Protein AF-A0A518HWB5-F1 (afdb_monomer_lite)

Foldseek 3Di:
DDDPVLVVVLVVLCVVQLVVLLVVLVVLDVDPVLSVVLSVVLSVVCSVCSVVDDPVDRPNVVSNVSSVVSSVVVVVVVVVCVVPDDPVNVVVVVVVCVVVVVVLQVQLDVLQVVVVVVVVVVVVPPDDDDDDDDDDDDDDPDDDDDDDDDDPVVVVVVVVVVVVVSSVRRHDD

pLDDT: mean 72.61, std 22.99, range [29.25, 97.5]

Sequence (173 aa):
MLEEHQQIRFTQLWTDAQPTVSQYVASLIRDQWAVGDIMQSTSLALLQKFSEYNDSRPFLPWALGVAKFEILGHRRNAARNRMICDSEFIEMYTQAWAEIAPRMSDEAAALRHCVGELKAVEGTASAGTDFASATQFSRAFAKPKGTQSSNDALARFAITQLHYESKSNGIVS

Organism: NCBI:txid2527979

InterPro domains:
  IPR007627 RNA polymerase sigma-70 region 2 [PF04542] (15-80)
  IPR013325 RNA polymerase sigma factor, region 2 [SSF88946] (7-95)

Radius of gyration: 24.41 Å; chains: 1; bounding box: 66×38×53 Å

Secondary structure (DSSP, 8-state):
---HHHHHHHHHHHHHHHHHHHHHHHHH---HHHHHHHHHHHHHHHHHTGGG--TTS-HHHHHHHHHHHHHHHHHHHHHHHTT---HHHHHHHHHHHHHHHHHHHHHHHHHHHHHHHHHHHHTT---S--------SS------------SHHHHHHHHHHHHHHHHHTT---

Structure (mmCIF, N/CA/C/O backbone):
data_AF-A0A518HWB5-F1
#
_entry.id   AF-A0A518HWB5-F1
#
loop_
_atom_site.group_PDB
_atom_site.id
_atom_site.type_symbol
_atom_site.label_atom_id
_atom_site.label_alt_id
_atom_site.label_comp_id
_atom_site.label_asym_id
_atom_site.label_entity_id
_atom_site.label_seq_id
_atom_site.pdbx_PDB_ins_code
_atom_site.Cartn_x
_atom_site.Cartn_y
_atom_site.Cartn_z
_atom_site.occupancy
_atom_site.B_iso_or_equiv
_atom_site.auth_seq_id
_atom_site.auth_comp_id
_atom_site.auth_asym_id
_atom_site.auth_atom_id
_atom_site.pdbx_PDB_model_num
ATOM 1 N N . MET A 1 1 ? -14.837 14.555 11.945 1.00 65.62 1 MET A N 1
ATOM 2 C CA . MET A 1 1 ? -13.357 14.527 11.945 1.00 65.62 1 MET A CA 1
ATOM 3 C C . MET A 1 1 ? -12.958 13.559 13.050 1.00 65.62 1 MET A C 1
ATOM 5 O O . MET A 1 1 ? -13.648 13.572 14.059 1.00 65.62 1 MET A O 1
ATOM 9 N N . LEU A 1 2 ? -11.985 12.665 12.843 1.00 77.38 2 LEU A N 1
ATOM 10 C CA . LEU A 1 2 ? -11.600 11.698 13.884 1.00 77.38 2 LEU A CA 1
ATOM 11 C C . LEU A 1 2 ? -11.042 12.431 15.103 1.00 77.38 2 LEU A C 1
ATOM 13 O O . LEU A 1 2 ? -10.232 13.344 14.939 1.00 77.38 2 LEU A O 1
ATOM 17 N N . GLU A 1 3 ? -11.431 11.988 16.291 1.00 89.69 3 GLU A N 1
ATOM 18 C CA . GLU A 1 3 ? -10.865 12.474 1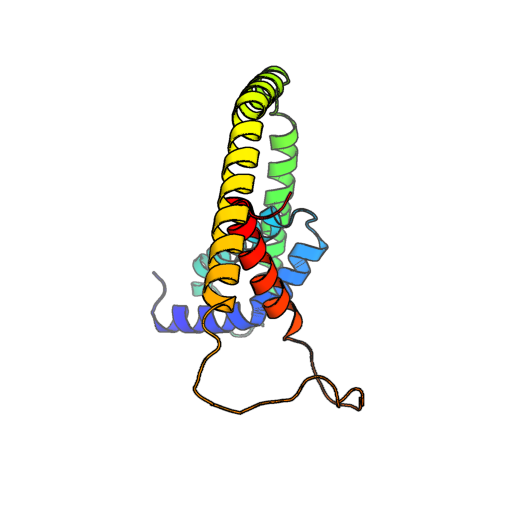7.547 1.00 89.69 3 GLU A CA 1
ATOM 19 C C . GLU A 1 3 ? -9.386 12.071 17.670 1.00 89.69 3 GLU A C 1
ATOM 21 O O . GLU A 1 3 ? -8.969 11.040 17.136 1.00 89.69 3 GLU A O 1
ATOM 26 N N . GLU A 1 4 ? -8.586 12.841 18.411 1.00 89.81 4 GLU A N 1
ATOM 27 C CA . GLU A 1 4 ? -7.134 12.617 18.554 1.00 89.81 4 GLU A CA 1
ATOM 28 C C . GLU A 1 4 ? -6.797 11.185 19.011 1.00 89.81 4 GLU A C 1
ATOM 30 O O . GLU A 1 4 ? -5.945 10.510 18.429 1.00 89.81 4 GLU A O 1
ATOM 35 N N . HIS A 1 5 ? -7.546 10.659 19.984 1.00 90.12 5 HIS A N 1
ATOM 36 C CA . HIS A 1 5 ? -7.370 9.290 20.473 1.00 90.12 5 HIS A CA 1
ATOM 37 C C . HIS A 1 5 ? -7.620 8.229 19.386 1.00 90.12 5 HIS A C 1
ATOM 39 O O . HIS A 1 5 ? -6.952 7.193 19.362 1.00 90.12 5 HIS A O 1
ATOM 45 N N . GLN A 1 6 ? -8.547 8.481 18.455 1.00 89.06 6 GLN A N 1
ATOM 46 C CA . GLN A 1 6 ? -8.812 7.579 17.334 1.00 89.06 6 GLN A CA 1
ATOM 47 C C . GLN A 1 6 ? -7.686 7.639 16.301 1.00 89.06 6 GLN A C 1
ATOM 49 O O . GLN A 1 6 ? -7.306 6.604 15.761 1.00 89.06 6 GLN A O 1
ATOM 54 N N . GLN A 1 7 ? -7.110 8.817 16.055 1.00 91.31 7 GLN A N 1
ATOM 55 C CA . GLN A 1 7 ? -5.992 8.984 15.121 1.00 91.31 7 GLN A CA 1
ATOM 56 C C . GLN A 1 7 ? -4.732 8.255 15.605 1.00 91.31 7 GLN A C 1
ATOM 58 O O . GLN A 1 7 ? -4.093 7.534 14.832 1.00 91.31 7 GLN A O 1
ATOM 63 N N . ILE A 1 8 ? -4.407 8.380 16.897 1.00 94.00 8 ILE A N 1
ATOM 64 C CA . ILE A 1 8 ? -3.282 7.665 17.519 1.00 94.00 8 ILE A CA 1
ATOM 65 C C . ILE A 1 8 ? -3.495 6.156 17.396 1.00 94.00 8 ILE A C 1
ATOM 67 O O . ILE A 1 8 ? -2.603 5.425 16.960 1.00 94.00 8 ILE A O 1
ATOM 71 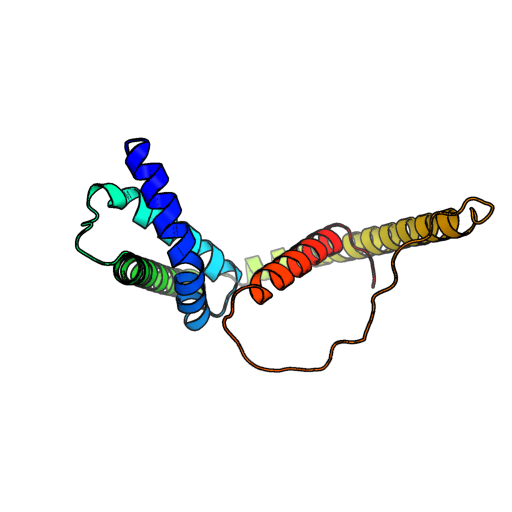N N . ARG A 1 9 ? -4.705 5.689 17.716 1.00 94.31 9 ARG A N 1
ATOM 72 C CA . ARG A 1 9 ? -5.039 4.267 17.661 1.00 94.31 9 ARG A CA 1
ATOM 73 C C . ARG A 1 9 ? -5.001 3.707 16.240 1.00 94.31 9 ARG A C 1
ATOM 75 O O . ARG A 1 9 ? -4.465 2.622 16.029 1.00 94.31 9 ARG A O 1
ATOM 82 N N . PHE A 1 10 ? -5.527 4.445 15.264 1.00 94.88 10 PHE A N 1
ATOM 83 C CA . PHE A 1 10 ? -5.399 4.090 13.853 1.00 94.88 10 PHE A CA 1
ATOM 84 C C . PHE A 1 10 ? -3.929 3.962 13.458 1.00 94.88 10 PHE A C 1
ATOM 86 O O . PHE A 1 10 ? -3.550 2.966 12.851 1.00 94.88 10 PHE A O 1
ATOM 93 N N . THR A 1 11 ? -3.102 4.939 13.833 1.00 95.25 11 THR A N 1
ATOM 94 C CA . THR A 1 11 ? -1.676 4.960 13.485 1.00 95.25 11 THR A CA 1
ATOM 95 C C . THR A 1 11 ? -0.957 3.723 14.015 1.00 95.25 11 THR A C 1
ATOM 97 O O . THR A 1 11 ? -0.200 3.103 13.271 1.00 95.25 11 THR A O 1
ATOM 100 N N . GLN A 1 12 ? -1.237 3.311 15.254 1.00 95.38 12 GLN A N 1
ATOM 101 C CA . GLN A 1 12 ? -0.676 2.087 15.840 1.00 95.38 12 GLN A CA 1
ATOM 102 C C . GLN A 1 12 ? -1.106 0.838 15.060 1.00 95.38 12 GLN A C 1
ATOM 104 O O . GLN A 1 12 ? -0.263 0.099 14.557 1.00 95.38 12 GLN A O 1
ATOM 109 N N . LEU A 1 13 ? -2.418 0.648 14.880 1.00 95.50 13 LEU A N 1
ATOM 110 C CA . LEU A 1 13 ? -2.969 -0.518 14.180 1.00 95.50 13 LEU A CA 1
ATOM 111 C C . LEU A 1 13 ? -2.501 -0.605 12.721 1.00 95.50 13 LEU A C 1
ATOM 113 O O . LEU A 1 13 ? -2.218 -1.693 12.215 1.00 95.50 13 LEU A O 1
ATOM 117 N N . TRP A 1 14 ? -2.424 0.537 12.039 1.00 95.88 14 TRP A N 1
ATOM 118 C CA . TRP A 1 14 ? -1.943 0.617 10.668 1.00 95.88 14 TRP A CA 1
ATOM 119 C C . TRP A 1 14 ? -0.454 0.300 10.576 1.00 95.88 14 TRP A C 1
ATOM 121 O O . TRP A 1 14 ? -0.085 -0.511 9.734 1.00 95.88 14 TRP A O 1
ATOM 131 N N . THR A 1 15 ? 0.382 0.872 11.446 1.00 94.75 15 THR A N 1
ATOM 132 C CA . THR A 1 15 ? 1.834 0.621 11.446 1.00 94.75 15 THR A CA 1
ATOM 133 C C . THR A 1 15 ? 2.140 -0.866 11.639 1.00 94.75 15 THR A C 1
ATOM 135 O O . THR A 1 15 ? 2.992 -1.410 10.938 1.00 94.75 15 THR A O 1
ATOM 138 N N . ASP A 1 16 ? 1.384 -1.551 12.501 1.00 94.19 16 ASP A N 1
ATOM 139 C CA . ASP A 1 16 ? 1.531 -2.994 12.719 1.00 94.19 16 ASP A CA 1
ATOM 140 C C . ASP A 1 16 ? 1.066 -3.827 11.510 1.00 94.19 16 ASP A C 1
ATOM 142 O O . ASP A 1 16 ? 1.687 -4.829 11.142 1.00 94.19 16 ASP A O 1
ATOM 146 N N . ALA A 1 17 ? -0.034 -3.433 10.860 1.00 93.81 17 ALA A N 1
ATOM 147 C CA . ALA A 1 17 ? -0.609 -4.180 9.740 1.00 93.81 17 ALA A CA 1
ATOM 148 C C . ALA A 1 17 ? 0.082 -3.903 8.392 1.00 93.81 17 ALA A C 1
ATOM 150 O O . ALA A 1 17 ? 0.097 -4.777 7.515 1.00 93.81 17 ALA A O 1
ATOM 151 N N . GLN A 1 18 ? 0.653 -2.710 8.213 1.00 95.25 18 GLN A N 1
ATOM 152 C CA . GLN A 1 18 ? 1.173 -2.202 6.943 1.00 95.25 18 GLN A CA 1
ATOM 153 C C . GLN A 1 18 ? 2.173 -3.154 6.263 1.00 95.25 18 GLN A C 1
ATOM 155 O O . GLN A 1 18 ? 2.014 -3.372 5.058 1.00 95.25 18 GLN A O 1
ATOM 160 N N . PRO A 1 19 ? 3.158 -3.774 6.951 1.00 95.44 19 PRO A N 1
ATOM 161 C CA . PRO A 1 19 ? 4.097 -4.687 6.296 1.00 95.44 19 PRO A CA 1
ATOM 162 C C . PRO A 1 19 ? 3.403 -5.904 5.676 1.00 95.44 19 PRO A C 1
ATOM 164 O O . PRO A 1 19 ? 3.723 -6.304 4.556 1.00 95.44 19 PRO A O 1
ATOM 167 N N . THR A 1 20 ? 2.407 -6.461 6.371 1.00 92.94 20 THR A N 1
ATOM 168 C CA . THR A 1 20 ? 1.651 -7.630 5.897 1.00 92.94 20 THR A CA 1
ATOM 169 C C . THR A 1 20 ? 0.743 -7.259 4.727 1.00 92.94 20 THR A C 1
ATOM 171 O O . THR A 1 20 ? 0.680 -7.981 3.732 1.00 92.94 20 THR A O 1
ATOM 174 N N . VAL A 1 21 ? 0.069 -6.107 4.808 1.00 92.50 21 VAL A N 1
ATOM 175 C CA . VAL A 1 21 ? -0.765 -5.597 3.709 1.00 92.50 21 VAL A CA 1
ATOM 176 C C . VAL A 1 21 ? 0.096 -5.296 2.478 1.00 92.50 21 VAL A C 1
ATOM 178 O O . VAL A 1 21 ? -0.282 -5.672 1.373 1.00 92.50 21 VAL A O 1
ATOM 181 N N . SER A 1 22 ? 1.286 -4.718 2.661 1.00 93.12 22 SER A N 1
ATOM 182 C CA . SER A 1 22 ? 2.240 -4.450 1.578 1.00 93.12 22 SER A CA 1
ATOM 183 C C . SER A 1 22 ? 2.682 -5.731 0.867 1.00 93.12 22 SER A C 1
ATOM 185 O O . SER A 1 22 ? 2.612 -5.808 -0.358 1.00 93.12 22 SER A O 1
ATOM 187 N N . GLN A 1 23 ? 3.043 -6.783 1.613 1.00 93.88 23 GLN A N 1
ATOM 188 C CA . GLN A 1 23 ? 3.388 -8.088 1.031 1.00 93.88 23 GLN A CA 1
ATOM 189 C C . GLN A 1 23 ? 2.219 -8.697 0.252 1.00 93.88 23 GLN A C 1
ATOM 191 O O . GLN A 1 23 ? 2.408 -9.223 -0.846 1.00 93.88 23 GLN A O 1
ATOM 196 N N . TYR A 1 24 ? 1.003 -8.592 0.791 1.00 93.00 24 TYR A N 1
ATOM 197 C CA . TYR A 1 24 ? -0.202 -9.040 0.101 1.00 93.00 24 TYR A CA 1
ATOM 198 C C . TYR A 1 24 ? -0.415 -8.285 -1.221 1.00 93.00 24 TYR A C 1
ATOM 200 O O . TYR A 1 24 ? -0.600 -8.921 -2.260 1.00 93.00 24 TYR A O 1
ATOM 208 N N . VAL A 1 25 ? -0.320 -6.952 -1.222 1.00 91.06 25 VAL A N 1
ATOM 209 C CA . VAL A 1 25 ? -0.464 -6.129 -2.436 1.00 91.06 25 VAL A CA 1
ATOM 210 C C . VAL A 1 25 ? 0.639 -6.450 -3.449 1.00 91.06 25 VAL A C 1
ATOM 212 O O . VAL A 1 25 ? 0.337 -6.721 -4.612 1.00 91.06 25 VAL A O 1
ATOM 215 N N . ALA A 1 26 ? 1.898 -6.508 -3.013 1.00 91.94 26 ALA A N 1
ATOM 216 C CA . ALA A 1 26 ? 3.047 -6.825 -3.862 1.00 91.94 26 ALA A CA 1
ATOM 217 C C . ALA A 1 26 ? 2.990 -8.246 -4.451 1.00 91.94 26 ALA A C 1
ATOM 219 O O . ALA A 1 26 ? 3.532 -8.492 -5.526 1.00 91.94 26 ALA A O 1
ATOM 220 N N . SER A 1 27 ? 2.300 -9.188 -3.796 1.00 92.00 27 SER A N 1
ATOM 221 C CA . SER A 1 27 ? 2.073 -10.529 -4.357 1.00 92.00 27 SER A CA 1
ATOM 222 C C . SER A 1 27 ? 1.089 -10.537 -5.538 1.00 92.00 27 SER A C 1
ATOM 224 O O . SER A 1 27 ? 1.111 -11.456 -6.357 1.00 92.00 27 SER A O 1
ATOM 226 N N . LEU A 1 28 ? 0.234 -9.513 -5.648 1.00 89.12 28 LEU A N 1
ATOM 227 C CA . LEU A 1 28 ? -0.831 -9.414 -6.653 1.00 89.12 28 LEU A CA 1
ATOM 228 C C . LEU A 1 28 ? -0.556 -8.361 -7.737 1.00 89.12 28 LEU A C 1
ATOM 230 O O . LEU A 1 28 ? -1.149 -8.427 -8.818 1.00 89.12 28 LEU A O 1
ATOM 234 N N . ILE A 1 29 ? 0.330 -7.404 -7.466 1.00 89.06 29 ILE A N 1
ATOM 235 C CA . ILE A 1 29 ? 0.672 -6.286 -8.346 1.00 89.06 29 ILE A CA 1
ATOM 236 C C . ILE A 1 29 ? 2.155 -6.369 -8.710 1.00 89.06 29 ILE A C 1
ATOM 238 O O . ILE A 1 29 ? 3.015 -6.408 -7.839 1.00 89.06 29 ILE A O 1
ATOM 242 N N . ARG A 1 30 ? 2.459 -6.394 -10.016 1.00 83.50 30 ARG A N 1
ATOM 243 C CA . ARG A 1 30 ? 3.847 -6.496 -10.508 1.00 83.50 30 ARG A CA 1
ATOM 244 C C . ARG A 1 30 ? 4.600 -5.166 -10.486 1.00 83.50 30 ARG A C 1
ATOM 246 O O . ARG A 1 30 ? 5.818 -5.170 -10.344 1.00 83.50 30 ARG A O 1
ATOM 253 N N . ASP A 1 31 ? 3.888 -4.060 -10.674 1.00 85.06 31 ASP A N 1
ATOM 254 C CA . ASP A 1 31 ? 4.470 -2.721 -10.732 1.00 85.06 31 ASP A CA 1
ATOM 255 C C . ASP A 1 31 ? 4.666 -2.150 -9.321 1.00 85.06 31 ASP A C 1
ATOM 257 O O . ASP A 1 31 ? 3.708 -2.003 -8.565 1.00 85.06 31 ASP A O 1
ATOM 261 N N . GLN A 1 32 ? 5.911 -1.827 -8.974 1.00 82.62 32 GLN A N 1
ATOM 262 C CA . GLN A 1 32 ? 6.271 -1.304 -7.655 1.00 82.62 32 GLN A CA 1
ATOM 263 C C . GLN A 1 32 ? 5.684 0.089 -7.395 1.00 82.62 32 GLN A C 1
ATOM 265 O O . GLN A 1 32 ? 5.347 0.393 -6.252 1.00 82.62 32 GLN A O 1
ATOM 270 N N . TRP A 1 33 ? 5.501 0.908 -8.434 1.00 88.75 33 TRP A N 1
ATOM 271 C CA . TRP A 1 33 ? 4.873 2.225 -8.297 1.00 88.75 33 TRP A CA 1
ATOM 272 C C . TRP A 1 33 ? 3.395 2.076 -7.935 1.00 88.75 33 TRP A C 1
ATOM 274 O O . TRP A 1 33 ? 2.934 2.626 -6.936 1.00 88.75 33 TRP A O 1
ATOM 284 N N . ALA A 1 34 ? 2.687 1.200 -8.654 1.00 90.00 34 ALA A N 1
ATOM 285 C CA . ALA A 1 34 ? 1.300 0.863 -8.354 1.00 90.00 34 ALA A CA 1
ATOM 286 C C . ALA A 1 34 ? 1.101 0.272 -6.945 1.00 90.00 34 ALA A C 1
ATOM 288 O O . ALA A 1 34 ? 0.061 0.506 -6.331 1.00 90.00 34 ALA A O 1
ATOM 289 N N . VAL A 1 35 ? 2.070 -0.484 -6.409 1.00 91.50 35 VAL A N 1
ATOM 290 C CA . VAL A 1 35 ? 2.012 -0.968 -5.016 1.00 91.50 35 VAL A CA 1
ATOM 291 C C . VAL A 1 35 ? 1.966 0.210 -4.040 1.00 91.50 35 VAL A C 1
ATOM 293 O O . VAL A 1 35 ? 1.130 0.206 -3.136 1.00 91.50 35 VAL A O 1
ATOM 296 N N . GLY A 1 36 ? 2.820 1.220 -4.232 1.00 92.31 36 GLY A N 1
ATOM 297 C CA . GLY A 1 36 ? 2.837 2.434 -3.412 1.00 92.31 36 GLY A CA 1
ATOM 298 C C . GLY A 1 36 ? 1.495 3.170 -3.433 1.00 92.31 36 GLY A C 1
ATOM 299 O O . GLY A 1 36 ? 0.924 3.439 -2.374 1.00 92.31 36 GLY A O 1
ATOM 300 N N . ASP A 1 37 ? 0.948 3.396 -4.627 1.00 94.62 37 ASP A N 1
ATOM 301 C CA . ASP A 1 37 ? -0.329 4.096 -4.819 1.00 94.62 37 ASP A CA 1
ATOM 302 C C . ASP A 1 37 ? -1.507 3.355 -4.171 1.00 94.62 37 ASP A C 1
ATOM 304 O O . ASP A 1 37 ? -2.371 3.955 -3.523 1.00 94.62 37 ASP A O 1
ATOM 308 N N . ILE A 1 38 ? -1.539 2.026 -4.309 1.00 95.00 38 ILE A N 1
ATOM 309 C CA . ILE A 1 38 ? -2.566 1.180 -3.692 1.00 95.00 38 ILE A CA 1
ATOM 310 C C . ILE A 1 38 ? -2.443 1.221 -2.169 1.00 95.00 38 ILE A C 1
ATOM 312 O O . ILE A 1 38 ? -3.459 1.315 -1.480 1.00 95.00 38 ILE A O 1
ATOM 316 N N . MET A 1 39 ? -1.225 1.169 -1.625 1.00 97.50 39 MET A N 1
ATOM 317 C CA . MET A 1 39 ? -0.995 1.248 -0.180 1.00 97.50 39 MET A CA 1
ATOM 318 C C . MET A 1 39 ? -1.429 2.599 0.393 1.00 97.50 39 MET A C 1
ATOM 320 O O . MET A 1 39 ? -2.058 2.634 1.452 1.00 97.50 39 MET A O 1
ATOM 324 N N . GLN A 1 40 ? -1.152 3.694 -0.316 1.00 95.12 40 GLN A N 1
ATOM 325 C CA . GLN A 1 40 ? -1.611 5.029 0.063 1.00 95.12 40 GLN A CA 1
ATOM 326 C C . GLN A 1 40 ? -3.140 5.132 0.013 1.00 95.12 40 GLN A C 1
ATOM 328 O O . GLN A 1 40 ? -3.768 5.569 0.975 1.00 95.12 40 GLN A O 1
ATOM 333 N N . SER A 1 41 ? -3.759 4.683 -1.079 1.00 96.50 41 SER A N 1
ATOM 334 C CA . SER A 1 41 ? -5.222 4.707 -1.225 1.00 96.50 41 SER A CA 1
ATOM 335 C C . SER A 1 41 ? -5.900 3.862 -0.144 1.00 96.50 41 SER A C 1
ATOM 337 O O . SER A 1 41 ? -6.880 4.285 0.467 1.00 96.50 41 SER A O 1
ATOM 339 N N . THR A 1 42 ? -5.314 2.704 0.174 1.00 96.62 42 THR A N 1
ATOM 340 C CA . THR A 1 42 ? -5.783 1.815 1.242 1.00 96.62 42 THR A CA 1
ATOM 341 C C . THR A 1 42 ? -5.727 2.502 2.605 1.00 96.62 42 THR A C 1
ATOM 343 O O . THR A 1 42 ? -6.711 2.454 3.341 1.00 96.62 42 THR A O 1
ATOM 346 N N . SER A 1 43 ? -4.611 3.154 2.957 1.00 96.81 43 SER A N 1
ATOM 347 C CA . SER A 1 43 ? -4.478 3.818 4.261 1.00 96.81 43 SER A CA 1
ATOM 348 C C . SER A 1 43 ? -5.468 4.976 4.414 1.00 96.81 43 SER A C 1
ATOM 350 O O . SER A 1 43 ? -6.108 5.092 5.458 1.00 96.81 43 SER A O 1
ATOM 352 N N . LEU A 1 44 ? -5.675 5.768 3.357 1.00 96.50 44 LEU A N 1
ATOM 353 C CA . LEU A 1 44 ? -6.663 6.848 3.332 1.00 96.50 44 LEU A CA 1
ATOM 354 C C . LEU A 1 44 ? -8.094 6.315 3.471 1.00 96.50 44 LEU A C 1
ATOM 356 O O . LEU A 1 44 ? -8.869 6.835 4.275 1.00 96.50 44 LEU A O 1
ATOM 360 N N . ALA A 1 45 ? -8.442 5.257 2.736 1.00 95.50 45 ALA A N 1
ATOM 361 C CA . ALA A 1 45 ? -9.762 4.637 2.807 1.00 95.50 45 ALA A CA 1
ATOM 362 C C . ALA A 1 45 ? -10.043 4.021 4.187 1.00 95.50 45 ALA A C 1
ATOM 364 O O . ALA A 1 45 ? -11.165 4.114 4.689 1.00 95.50 45 ALA A O 1
ATOM 365 N N . LEU A 1 46 ? -9.033 3.411 4.816 1.00 94.94 46 LEU A N 1
ATOM 366 C CA . LEU A 1 46 ? -9.138 2.893 6.179 1.00 94.94 46 LEU A CA 1
ATOM 367 C C . LEU A 1 46 ? -9.314 4.024 7.190 1.00 94.94 46 LEU A C 1
ATOM 369 O O . LEU A 1 46 ? -10.203 3.934 8.030 1.00 94.94 46 LEU A O 1
ATOM 373 N N . LEU A 1 47 ? -8.524 5.096 7.083 1.00 94.62 47 LEU A N 1
ATOM 374 C CA . LEU A 1 47 ? -8.617 6.253 7.973 1.00 94.62 47 LEU A CA 1
ATOM 375 C C . LEU A 1 47 ? -10.010 6.895 7.905 1.00 94.62 47 LEU A C 1
ATOM 377 O O . LEU A 1 47 ? -10.624 7.144 8.937 1.00 94.62 47 LEU A O 1
ATOM 381 N N . GLN A 1 48 ? -10.550 7.097 6.701 1.00 92.62 48 GLN A N 1
ATOM 382 C CA . GLN A 1 48 ? -11.894 7.659 6.510 1.00 92.62 48 GLN A CA 1
ATOM 383 C C . GLN A 1 48 ? -12.995 6.804 7.148 1.00 92.62 48 GLN A C 1
ATOM 385 O O . GLN A 1 48 ? -13.984 7.346 7.632 1.00 92.62 48 GLN A O 1
ATOM 390 N N . LYS A 1 49 ? -12.820 5.479 7.162 1.00 92.38 49 LYS A N 1
ATOM 391 C CA . LYS A 1 49 ? -13.790 4.518 7.709 1.00 92.38 49 LYS A CA 1
ATOM 392 C C . LYS A 1 49 ? -13.480 4.101 9.145 1.00 92.38 49 LYS A C 1
ATOM 394 O O . LYS A 1 49 ? -14.179 3.257 9.701 1.00 92.38 49 LYS A O 1
ATOM 399 N N . PHE A 1 50 ? -12.440 4.664 9.759 1.00 94.25 50 PHE A N 1
ATOM 400 C CA . PHE A 1 50 ? -11.968 4.213 11.064 1.00 94.25 50 PHE A CA 1
ATOM 401 C C . PHE A 1 50 ? -12.962 4.513 12.190 1.00 94.25 50 PHE A C 1
ATOM 403 O O . PHE A 1 50 ? -13.044 3.752 13.147 1.00 94.25 50 PHE A O 1
ATOM 410 N N . SER A 1 51 ? -13.783 5.559 12.058 1.00 90.50 51 SER A N 1
ATOM 411 C CA . SER A 1 51 ? -14.860 5.851 13.015 1.00 90.50 51 SER A CA 1
ATOM 412 C C . SER A 1 51 ? -15.924 4.751 13.087 1.00 90.50 51 SER A C 1
ATOM 414 O O . SER A 1 51 ? -16.615 4.640 14.092 1.00 90.50 51 SER A O 1
ATOM 416 N N . GLU A 1 52 ? -16.060 3.947 12.031 1.00 88.75 52 GLU A N 1
ATOM 417 C CA . GLU A 1 52 ? -17.009 2.829 11.938 1.00 88.75 52 GLU A CA 1
ATOM 418 C C . GLU A 1 52 ? -16.350 1.478 12.259 1.00 88.75 52 GLU A C 1
ATOM 420 O O . GLU A 1 52 ? -17.000 0.428 12.228 1.00 88.75 52 GLU A O 1
ATOM 425 N N . TYR A 1 53 ? -15.046 1.477 12.541 1.00 91.56 53 TYR A N 1
ATOM 426 C CA . TYR A 1 53 ? -14.301 0.262 12.810 1.00 91.56 53 TYR A CA 1
ATOM 427 C C . TYR A 1 53 ? -14.725 -0.362 14.145 1.00 91.56 53 TYR A C 1
ATOM 429 O O . TYR A 1 53 ? -14.805 0.300 15.177 1.00 91.56 53 TYR A O 1
ATOM 437 N N . ASN A 1 54 ? -14.990 -1.670 14.120 1.00 90.25 54 ASN A N 1
ATOM 438 C CA . ASN A 1 54 ? -15.403 -2.421 15.297 1.00 90.25 54 ASN A CA 1
ATOM 439 C C . ASN A 1 54 ? -14.201 -3.098 15.968 1.00 90.25 54 ASN A C 1
ATOM 441 O O . ASN A 1 54 ? -13.647 -4.067 15.445 1.00 90.25 54 ASN A O 1
ATOM 445 N N . ASP A 1 55 ? -13.898 -2.654 17.183 1.00 87.56 55 ASP A N 1
ATOM 446 C CA . ASP A 1 55 ? -12.763 -3.103 17.993 1.00 87.56 55 ASP A CA 1
ATOM 447 C C . ASP A 1 55 ? -12.823 -4.562 18.446 1.00 87.56 55 ASP A C 1
ATOM 449 O O . ASP A 1 55 ? -11.799 -5.135 18.808 1.00 87.56 55 ASP A O 1
ATOM 453 N N . SER A 1 56 ? -13.996 -5.193 18.386 1.00 90.19 56 SER A N 1
ATOM 454 C CA . SER A 1 56 ? -14.125 -6.633 18.643 1.00 90.19 56 SER A CA 1
ATOM 455 C C . SER A 1 56 ? -13.536 -7.503 17.526 1.00 90.19 56 SER A C 1
ATOM 457 O O . SER A 1 56 ? -13.389 -8.713 17.702 1.00 90.19 56 SER A O 1
ATOM 459 N N . ARG A 1 57 ? -13.213 -6.919 16.364 1.00 88.12 57 ARG A N 1
ATOM 460 C CA . ARG A 1 57 ? -12.628 -7.631 15.223 1.00 88.12 57 ARG A CA 1
ATOM 461 C C . ARG A 1 57 ? -11.139 -7.296 15.088 1.00 88.12 57 ARG A C 1
ATOM 463 O O . ARG A 1 57 ? -10.734 -6.197 15.451 1.00 88.12 57 ARG A O 1
ATOM 470 N N . PRO A 1 58 ? -10.306 -8.211 14.557 1.00 91.75 58 PRO A N 1
ATOM 471 C CA . PRO A 1 58 ? -8.917 -7.896 14.237 1.00 91.75 58 PRO A CA 1
ATOM 472 C C . PRO A 1 58 ? -8.811 -6.909 13.063 1.00 91.75 58 PRO A C 1
ATOM 474 O O . PRO A 1 58 ? -9.544 -7.026 12.078 1.00 91.75 58 PRO A O 1
ATOM 477 N N . PHE A 1 59 ? -7.847 -5.989 13.136 1.00 93.19 59 PHE A N 1
ATOM 478 C CA . PHE A 1 59 ? -7.686 -4.909 12.152 1.00 93.19 59 PHE A CA 1
ATOM 479 C C . PHE A 1 59 ? -7.151 -5.409 10.809 1.00 93.19 59 PHE A C 1
ATOM 481 O O . PHE A 1 59 ? -7.610 -4.988 9.750 1.00 93.19 59 PHE A O 1
ATOM 488 N N . LEU A 1 60 ? -6.216 -6.362 10.836 1.00 92.94 60 LEU A N 1
ATOM 489 C CA . LEU A 1 60 ? -5.544 -6.857 9.635 1.00 92.94 60 LEU A CA 1
ATOM 490 C C . LEU A 1 60 ? -6.511 -7.454 8.584 1.00 92.94 60 LE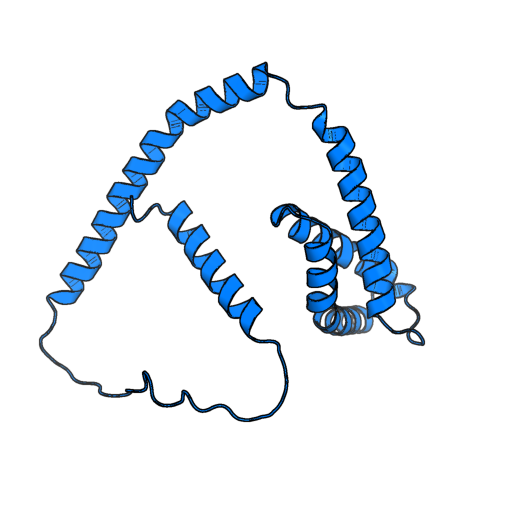U A C 1
ATOM 492 O O . LEU A 1 60 ? -6.434 -7.037 7.430 1.00 92.94 60 LEU A O 1
ATOM 496 N N . PRO A 1 61 ? -7.452 -8.366 8.914 1.00 93.75 61 PRO A N 1
ATOM 497 C CA . PRO A 1 61 ? -8.446 -8.850 7.951 1.00 93.75 61 PRO A CA 1
ATOM 498 C C . PRO A 1 61 ? -9.300 -7.740 7.329 1.00 93.75 61 PRO A C 1
ATOM 500 O O . PRO A 1 61 ? -9.644 -7.816 6.149 1.00 93.75 61 PRO A O 1
ATOM 503 N N . TRP A 1 62 ? -9.626 -6.700 8.101 1.00 94.94 62 TRP A N 1
ATOM 504 C CA . TRP A 1 62 ? -10.355 -5.541 7.593 1.00 94.94 62 TRP A CA 1
ATOM 505 C C . TRP A 1 62 ? -9.497 -4.730 6.612 1.00 94.94 62 TRP A C 1
ATOM 507 O O . TRP A 1 62 ? -9.944 -4.451 5.498 1.00 94.94 62 TRP A O 1
ATOM 517 N N . ALA A 1 63 ? -8.236 -4.465 6.966 1.00 93.75 63 ALA A N 1
ATOM 518 C CA . ALA A 1 63 ? -7.263 -3.792 6.107 1.00 93.75 63 ALA A CA 1
ATOM 519 C C . ALA A 1 63 ? -7.009 -4.543 4.788 1.00 93.75 63 ALA A C 1
ATOM 521 O O . ALA A 1 63 ? -7.032 -3.935 3.718 1.00 93.75 63 ALA A O 1
ATOM 522 N N . LEU A 1 64 ? -6.856 -5.871 4.834 1.00 92.69 64 LEU A N 1
ATOM 523 C CA . LEU A 1 64 ? -6.728 -6.715 3.639 1.00 92.69 64 LEU A CA 1
ATOM 524 C C . LEU A 1 64 ? -7.986 -6.668 2.759 1.00 92.69 64 LEU A C 1
ATOM 526 O O . LEU A 1 64 ? -7.889 -6.685 1.530 1.00 92.69 64 LEU A O 1
ATOM 530 N N . GLY A 1 65 ? -9.168 -6.579 3.378 1.00 93.56 65 GLY A N 1
ATOM 531 C CA . GLY A 1 65 ? -10.436 -6.389 2.679 1.00 93.56 65 GLY A CA 1
ATOM 532 C C . GLY A 1 65 ? -10.481 -5.075 1.900 1.00 93.56 65 GLY A C 1
ATOM 533 O O . GLY A 1 65 ? -10.846 -5.082 0.725 1.00 93.56 65 GLY A O 1
ATOM 534 N N . VAL A 1 66 ? -10.059 -3.966 2.513 1.00 95.00 66 VAL A N 1
ATOM 535 C CA . VAL A 1 66 ? -9.963 -2.664 1.832 1.00 95.00 66 VAL A CA 1
ATOM 536 C C . VAL A 1 66 ? -8.914 -2.706 0.719 1.00 95.00 66 VAL A C 1
ATOM 538 O O . VAL A 1 66 ? -9.237 -2.379 -0.422 1.00 95.00 66 VAL A O 1
ATOM 541 N N . ALA A 1 67 ? -7.714 -3.227 0.996 1.00 93.94 67 ALA A N 1
ATOM 542 C CA . ALA A 1 67 ? -6.648 -3.368 0.002 1.00 93.94 67 ALA A CA 1
ATOM 543 C C . ALA A 1 67 ? -7.091 -4.182 -1.225 1.00 93.94 67 ALA A C 1
ATOM 545 O O . ALA A 1 67 ? -6.764 -3.844 -2.361 1.00 93.94 67 ALA A O 1
ATOM 546 N N . LYS A 1 68 ? -7.891 -5.240 -1.029 1.00 95.75 68 LYS A N 1
ATOM 547 C CA . LYS A 1 68 ? -8.476 -6.019 -2.129 1.00 95.75 68 LYS A CA 1
ATOM 548 C C . LYS A 1 68 ? -9.325 -5.147 -3.060 1.00 95.75 68 LYS A C 1
ATOM 550 O O . LYS A 1 68 ? -9.247 -5.325 -4.276 1.00 95.75 68 LYS A O 1
ATOM 555 N N . PHE A 1 69 ? -10.144 -4.241 -2.527 1.00 96.06 69 PHE A N 1
ATOM 556 C CA . PHE A 1 69 ? -10.965 -3.356 -3.355 1.00 96.06 69 PHE A CA 1
ATOM 557 C C . PHE A 1 69 ? -10.118 -2.328 -4.109 1.00 96.06 69 PHE A C 1
ATOM 559 O O . PHE A 1 69 ? -10.363 -2.134 -5.300 1.00 96.06 69 PHE A O 1
ATOM 566 N N . GLU A 1 70 ? -9.083 -1.772 -3.476 1.00 96.81 70 GLU A N 1
ATOM 567 C CA . GLU A 1 70 ? -8.130 -0.871 -4.139 1.00 96.81 70 GLU A CA 1
ATOM 568 C C . GLU A 1 70 ? -7.387 -1.572 -5.287 1.00 96.81 70 GLU A C 1
ATOM 570 O O . GLU A 1 70 ? -7.321 -1.054 -6.401 1.00 96.81 70 GLU A O 1
ATOM 575 N N . ILE A 1 71 ? -6.937 -2.815 -5.081 1.00 94.38 71 ILE A N 1
ATOM 576 C CA . ILE A 1 71 ? -6.335 -3.650 -6.135 1.00 94.38 71 ILE A CA 1
ATOM 577 C C . ILE A 1 71 ? -7.306 -3.852 -7.307 1.00 94.38 71 ILE A C 1
ATOM 579 O O . ILE A 1 71 ? -6.922 -3.730 -8.472 1.00 94.38 71 ILE A O 1
ATOM 583 N N . LEU A 1 72 ? -8.571 -4.182 -7.030 1.00 92.88 72 LEU A N 1
ATOM 584 C CA . LEU A 1 72 ? -9.577 -4.380 -8.079 1.00 92.88 72 LEU A CA 1
ATOM 585 C C . LEU A 1 72 ? -9.875 -3.078 -8.837 1.00 92.88 72 LEU A C 1
ATOM 587 O O . LEU A 1 72 ? -10.027 -3.110 -10.061 1.00 92.88 72 LEU A O 1
ATOM 591 N N . GLY A 1 73 ? -9.927 -1.947 -8.130 1.00 92.88 73 GLY A N 1
ATOM 592 C CA . GLY A 1 73 ? -10.060 -0.613 -8.713 1.00 92.88 73 GLY A CA 1
ATOM 593 C C . GLY A 1 73 ? -8.888 -0.278 -9.633 1.00 92.88 73 GLY A C 1
ATOM 594 O O . GLY A 1 73 ? -9.101 0.060 -10.799 1.00 92.88 73 GLY A O 1
ATOM 595 N N . HIS A 1 74 ? -7.660 -0.488 -9.157 1.00 92.19 74 HIS A N 1
ATOM 596 C CA . HIS A 1 74 ? -6.444 -0.309 -9.944 1.00 92.19 74 HIS A CA 1
ATOM 597 C C . HIS A 1 74 ? -6.462 -1.165 -11.217 1.00 92.19 74 HIS A C 1
ATOM 599 O O . HIS A 1 74 ? -6.263 -0.643 -12.312 1.00 92.19 74 HIS A O 1
ATOM 605 N N . ARG A 1 75 ? -6.795 -2.462 -11.123 1.00 89.31 75 ARG A N 1
ATOM 606 C CA . ARG A 1 75 ? -6.876 -3.347 -12.302 1.00 89.31 75 ARG A CA 1
ATOM 607 C C . ARG A 1 75 ? -7.925 -2.877 -13.313 1.00 89.31 75 ARG A C 1
ATOM 609 O O . ARG A 1 75 ? -7.682 -2.961 -14.515 1.00 89.31 75 ARG A O 1
ATOM 616 N N . ARG A 1 76 ? -9.067 -2.357 -12.848 1.00 88.25 76 ARG A N 1
ATOM 617 C CA . ARG A 1 76 ? -10.108 -1.786 -13.718 1.00 88.25 76 ARG A CA 1
ATOM 618 C C . ARG A 1 76 ? -9.634 -0.500 -14.399 1.00 88.25 76 ARG A C 1
ATOM 620 O O . ARG A 1 76 ? -9.911 -0.304 -15.578 1.00 88.25 76 ARG A O 1
ATOM 627 N N . ASN A 1 77 ? -8.914 0.361 -13.685 1.00 85.94 77 ASN A N 1
ATOM 628 C CA . ASN A 1 77 ? -8.356 1.597 -14.236 1.00 85.94 77 ASN A CA 1
ATOM 629 C C . ASN A 1 77 ? -7.250 1.308 -15.251 1.00 85.94 77 ASN A C 1
ATOM 631 O O . ASN A 1 77 ? -7.298 1.831 -16.358 1.00 85.94 77 ASN A O 1
ATOM 635 N N . ALA A 1 78 ? -6.327 0.401 -14.931 1.00 83.12 78 ALA A N 1
ATOM 636 C CA . ALA A 1 78 ? -5.273 -0.032 -15.841 1.00 83.12 78 ALA A CA 1
ATOM 637 C C . ALA A 1 78 ? -5.836 -0.674 -17.121 1.00 83.12 78 ALA A C 1
ATOM 639 O O . ALA A 1 78 ? -5.331 -0.424 -18.213 1.00 83.12 78 ALA A O 1
ATOM 640 N N . ALA A 1 79 ? -6.914 -1.462 -17.014 1.00 76.62 79 ALA A N 1
ATOM 641 C CA . ALA A 1 79 ? -7.590 -2.029 -18.180 1.00 76.62 79 ALA A CA 1
ATOM 642 C C . ALA A 1 79 ? -8.201 -0.952 -19.096 1.00 76.62 79 ALA A C 1
ATOM 644 O O . ALA A 1 79 ? -8.153 -1.107 -20.312 1.00 76.62 79 ALA A O 1
ATOM 645 N N . ARG A 1 80 ? -8.732 0.142 -18.530 1.00 72.00 80 ARG A N 1
ATOM 646 C CA . ARG A 1 80 ? -9.264 1.282 -19.300 1.00 72.00 80 ARG A CA 1
ATOM 647 C C . ARG A 1 80 ? -8.156 2.161 -19.892 1.00 72.00 80 ARG A C 1
ATOM 649 O O . ARG A 1 80 ? -8.251 2.547 -21.049 1.00 72.00 80 ARG A O 1
ATOM 656 N N . ASN A 1 81 ? -7.089 2.429 -19.137 1.00 65.38 81 ASN A N 1
ATOM 657 C CA . ASN A 1 81 ? -5.983 3.287 -19.580 1.00 65.38 81 ASN A CA 1
ATOM 658 C C . ASN A 1 81 ? -5.058 2.625 -20.609 1.00 65.38 81 ASN A C 1
ATOM 660 O O . ASN A 1 81 ? -4.401 3.335 -21.362 1.00 65.38 81 ASN A O 1
ATOM 664 N N . ARG A 1 82 ? -5.034 1.288 -20.713 1.00 58.72 82 ARG A N 1
ATOM 665 C CA . ARG A 1 82 ? -4.320 0.584 -21.797 1.00 58.72 82 ARG A CA 1
ATOM 666 C C . ARG A 1 82 ? -4.792 0.966 -23.206 1.00 58.72 82 ARG A C 1
ATOM 668 O O . ARG A 1 82 ? -4.088 0.659 -24.158 1.00 58.72 82 ARG A O 1
ATOM 675 N N . MET A 1 83 ? -5.951 1.608 -23.344 1.00 55.94 83 MET A N 1
ATOM 676 C CA . MET A 1 83 ? -6.471 2.081 -24.631 1.00 55.94 83 MET A CA 1
ATOM 677 C C . MET A 1 83 ? -6.015 3.499 -25.008 1.00 55.94 83 MET A C 1
ATOM 679 O O . MET A 1 83 ? -6.370 3.959 -26.086 1.00 55.94 83 MET A O 1
ATOM 683 N N . ILE A 1 84 ? -5.256 4.204 -24.160 1.00 58.16 84 ILE A N 1
ATOM 684 C CA . ILE A 1 84 ? -4.917 5.619 -24.378 1.00 58.16 84 ILE A CA 1
ATOM 685 C C . ILE A 1 84 ? -3.398 5.803 -24.322 1.00 58.16 8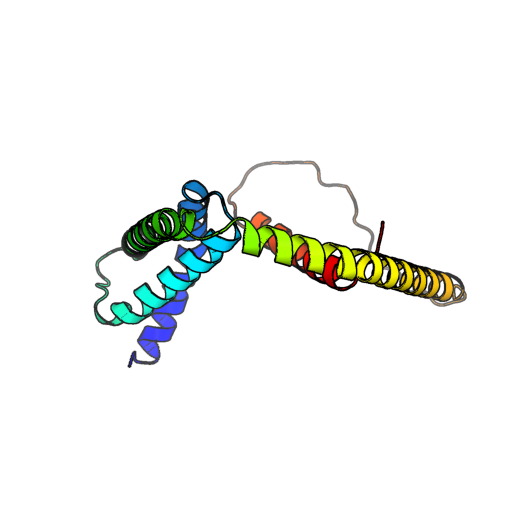4 ILE A C 1
ATOM 687 O O . ILE A 1 84 ? -2.839 6.341 -23.371 1.00 58.16 84 ILE A O 1
ATOM 691 N N . CYS A 1 85 ? -2.715 5.319 -25.352 1.00 55.94 85 CYS A N 1
ATOM 692 C CA . CYS A 1 85 ? -1.408 5.837 -25.732 1.00 55.94 85 CYS A CA 1
ATOM 693 C C . CYS A 1 85 ? -1.348 5.775 -27.251 1.00 55.94 85 CYS A C 1
ATOM 695 O O . CYS A 1 85 ? -1.027 4.736 -27.826 1.00 55.94 85 CYS A O 1
ATOM 697 N N . ASP A 1 86 ? -1.805 6.853 -27.881 1.00 64.44 86 ASP A N 1
ATOM 698 C CA . ASP A 1 86 ? -1.788 6.945 -29.332 1.00 64.44 86 ASP A CA 1
ATOM 699 C C . ASP A 1 86 ? -0.339 7.051 -29.825 1.00 64.44 86 ASP A C 1
ATOM 701 O O . ASP A 1 86 ? 0.528 7.613 -29.145 1.00 64.44 86 ASP A O 1
ATOM 705 N N . SER A 1 87 ? -0.070 6.479 -30.994 1.00 65.25 87 SER A N 1
ATOM 706 C CA . SER A 1 87 ? 1.271 6.381 -31.568 1.00 65.25 87 SER A CA 1
ATOM 707 C C . SER A 1 87 ? 1.913 7.752 -31.772 1.00 65.25 87 SER A C 1
ATOM 709 O O . SER A 1 87 ? 3.108 7.898 -31.528 1.00 65.25 87 SER A O 1
ATOM 711 N N . GLU A 1 88 ? 1.116 8.769 -32.103 1.00 73.00 88 GLU A N 1
ATOM 712 C CA . GLU A 1 88 ? 1.580 10.150 -32.272 1.00 73.00 88 GLU A CA 1
ATOM 713 C C . GLU A 1 88 ? 2.188 10.726 -30.980 1.00 73.00 88 GLU A C 1
ATOM 715 O O . GLU A 1 88 ? 3.241 11.365 -30.997 1.00 73.00 88 GLU A O 1
ATOM 720 N N . PHE A 1 89 ? 1.580 10.440 -29.825 1.00 73.50 89 PHE A N 1
ATOM 721 C CA . PHE A 1 89 ? 2.091 10.903 -28.535 1.00 73.50 89 PHE A CA 1
ATOM 722 C C . PHE A 1 89 ? 3.405 10.211 -28.160 1.00 73.50 89 PHE A C 1
ATOM 724 O O . PHE A 1 89 ? 4.328 10.858 -27.662 1.00 73.50 89 PHE A O 1
ATOM 731 N N . ILE A 1 90 ? 3.507 8.904 -28.416 1.00 78.44 90 ILE A N 1
ATOM 732 C CA . ILE A 1 90 ? 4.734 8.145 -28.159 1.00 78.44 90 ILE A CA 1
ATOM 733 C C . ILE A 1 90 ? 5.872 8.628 -29.060 1.00 78.44 90 ILE A C 1
ATOM 735 O O . ILE A 1 90 ? 6.997 8.767 -28.578 1.00 78.44 90 ILE A O 1
ATOM 739 N N . GLU A 1 91 ? 5.605 8.939 -30.328 1.00 77.81 91 GLU A N 1
ATOM 740 C CA . GLU A 1 91 ? 6.612 9.498 -31.233 1.00 77.81 91 GLU A CA 1
ATOM 741 C C . GLU A 1 91 ? 7.084 10.876 -30.776 1.00 77.81 91 GLU A C 1
ATOM 743 O O . GLU A 1 91 ? 8.289 11.089 -30.634 1.00 77.81 91 GLU A O 1
ATOM 748 N N . MET A 1 92 ? 6.161 11.781 -30.448 1.00 80.00 92 MET A N 1
ATOM 749 C CA . MET A 1 92 ? 6.512 13.105 -29.932 1.00 80.00 92 MET A CA 1
ATOM 750 C C . MET A 1 92 ? 7.335 13.013 -28.636 1.00 80.00 92 MET A C 1
ATOM 752 O O . MET A 1 92 ? 8.357 13.686 -28.494 1.00 80.00 92 MET A O 1
ATOM 756 N N . TYR A 1 93 ? 6.932 12.144 -27.705 1.00 83.06 93 TYR A N 1
ATOM 757 C CA . TYR A 1 93 ? 7.660 11.904 -26.458 1.00 83.06 93 TYR A CA 1
ATOM 758 C C . TYR A 1 93 ? 9.061 11.336 -26.711 1.00 83.06 93 TYR A C 1
ATOM 760 O O . TYR A 1 93 ? 10.030 11.771 -26.093 1.00 83.06 93 TYR A O 1
ATOM 768 N N . THR A 1 94 ? 9.184 10.394 -27.646 1.00 83.31 94 THR A N 1
ATOM 769 C CA . THR A 1 94 ? 10.465 9.775 -28.009 1.00 83.31 94 THR A CA 1
ATOM 770 C C . THR A 1 94 ? 11.428 10.798 -28.610 1.00 83.31 94 THR A C 1
ATOM 772 O O . THR A 1 94 ? 12.602 10.803 -28.245 1.00 83.31 94 THR A O 1
ATOM 775 N N . GLN A 1 95 ? 10.941 11.694 -29.476 1.00 86.25 95 GLN A N 1
ATOM 776 C CA . GLN A 1 95 ? 11.769 12.754 -30.060 1.00 86.25 95 GLN A CA 1
ATOM 777 C C . GLN A 1 95 ? 12.248 13.746 -28.999 1.00 86.25 95 GLN A C 1
ATOM 779 O O . GLN A 1 95 ? 13.441 14.027 -28.913 1.00 86.25 95 GLN A O 1
ATOM 784 N N . ALA A 1 96 ? 11.352 14.187 -28.115 1.00 82.38 96 ALA A N 1
ATOM 785 C CA . ALA A 1 96 ? 11.725 15.071 -27.014 1.00 82.38 96 ALA A CA 1
ATOM 786 C C . ALA A 1 96 ? 12.781 14.434 -26.087 1.00 82.38 96 ALA A C 1
ATOM 788 O O . ALA A 1 96 ? 13.721 15.097 -25.653 1.00 82.38 96 ALA A O 1
ATOM 789 N N . TRP A 1 97 ? 12.679 13.130 -25.809 1.00 87.19 97 TRP A N 1
ATOM 790 C CA . TRP A 1 97 ? 13.681 12.427 -25.003 1.00 87.19 97 TRP A CA 1
ATOM 791 C C . TRP A 1 97 ? 15.031 12.259 -25.696 1.00 87.19 97 TRP A C 1
ATOM 793 O O . TRP A 1 97 ? 16.056 12.324 -25.017 1.00 87.19 97 TRP A O 1
ATOM 803 N N . ALA A 1 98 ? 15.055 12.071 -27.017 1.00 83.19 98 ALA A N 1
ATOM 804 C CA . ALA A 1 98 ? 16.297 11.980 -27.783 1.00 83.19 98 ALA A CA 1
ATOM 805 C C . ALA A 1 98 ? 17.127 13.274 -27.699 1.00 83.19 98 ALA A C 1
ATOM 807 O O . ALA A 1 98 ? 18.355 13.217 -27.703 1.00 83.19 98 ALA A O 1
ATOM 808 N N . GLU A 1 99 ? 16.468 14.425 -27.552 1.00 85.31 99 GLU A N 1
ATOM 809 C CA . GLU A 1 99 ? 17.131 15.720 -27.370 1.00 85.31 99 GLU A CA 1
ATOM 810 C C . GLU A 1 99 ? 17.661 15.924 -25.938 1.00 85.31 99 GLU A C 1
ATOM 812 O O . GLU A 1 99 ? 18.709 16.540 -25.736 1.00 85.31 99 GLU A O 1
ATOM 817 N N . ILE A 1 100 ? 16.961 15.395 -24.928 1.00 83.50 100 ILE A N 1
ATOM 818 C CA . ILE A 1 100 ? 17.263 15.632 -23.505 1.00 83.50 100 ILE A CA 1
ATOM 819 C C . ILE A 1 100 ? 18.295 14.634 -22.952 1.00 83.50 100 ILE A C 1
ATOM 821 O O . ILE A 1 100 ? 19.157 15.008 -22.151 1.00 83.50 100 ILE A O 1
ATOM 825 N N . ALA A 1 101 ? 18.243 13.367 -23.374 1.00 84.00 101 ALA A N 1
ATOM 826 C CA . ALA A 1 101 ? 19.061 12.292 -22.806 1.00 84.00 101 ALA A CA 1
ATOM 827 C C . ALA A 1 101 ? 20.591 12.509 -22.901 1.00 84.00 101 ALA A C 1
ATOM 829 O O . ALA A 1 101 ? 21.275 12.211 -21.916 1.00 84.00 101 ALA A O 1
ATOM 830 N N . PRO A 1 102 ? 21.158 13.051 -24.002 1.00 84.06 102 PRO A N 1
ATOM 831 C CA . PRO A 1 102 ? 22.597 13.310 -24.090 1.00 84.06 102 PRO A CA 1
ATOM 832 C C . PRO A 1 102 ? 23.075 14.314 -23.037 1.00 84.06 102 PRO A C 1
ATOM 834 O O . PRO A 1 102 ? 24.042 14.051 -22.328 1.00 84.06 102 PRO A O 1
ATOM 837 N N . ARG A 1 103 ? 22.327 15.410 -22.845 1.00 80.00 103 ARG A N 1
ATOM 838 C CA . ARG A 1 103 ? 22.650 16.431 -21.837 1.00 80.00 103 ARG A CA 1
ATOM 839 C C . ARG A 1 103 ? 22.649 15.861 -20.426 1.00 80.00 103 ARG A C 1
ATOM 841 O O . ARG A 1 103 ? 23.568 16.133 -19.664 1.00 80.00 103 ARG A O 1
ATOM 848 N N . MET A 1 104 ? 21.664 15.024 -20.100 1.00 73.38 104 MET A N 1
ATOM 849 C CA . MET A 1 104 ? 21.615 14.356 -18.797 1.00 73.38 104 MET A CA 1
ATOM 850 C C . MET A 1 104 ? 22.813 13.427 -18.585 1.00 73.38 104 MET A C 1
ATOM 852 O O . MET A 1 104 ? 23.335 13.356 -17.479 1.00 73.38 104 MET A O 1
ATOM 856 N N . SER A 1 105 ? 23.267 12.719 -19.625 1.00 77.81 105 SER A N 1
ATOM 857 C CA . SER A 1 105 ? 24.449 11.854 -19.541 1.00 77.81 105 SER A CA 1
ATOM 858 C C . SER A 1 105 ? 25.746 12.650 -19.365 1.00 77.81 105 SER A C 1
ATOM 860 O O . SER A 1 105 ? 26.632 12.209 -18.633 1.00 77.81 105 SER A O 1
ATOM 862 N N . ASP A 1 106 ? 25.857 13.816 -19.999 1.00 82.38 106 ASP A N 1
ATOM 863 C CA . ASP A 1 106 ? 27.036 14.682 -19.910 1.00 82.38 106 ASP A CA 1
ATOM 864 C C . ASP A 1 106 ? 27.118 15.400 -18.559 1.00 82.38 106 ASP A C 1
ATOM 866 O O . ASP A 1 106 ? 28.166 15.393 -17.912 1.00 82.38 106 ASP A O 1
ATOM 870 N N . GLU A 1 107 ? 25.999 15.956 -18.086 1.00 84.19 107 GLU A N 1
ATOM 871 C CA . GLU A 1 107 ? 25.874 16.542 -16.743 1.00 84.19 107 GLU A CA 1
ATOM 872 C C . GLU A 1 107 ? 26.201 15.500 -15.674 1.00 84.19 107 GLU A C 1
ATOM 874 O O . GLU A 1 107 ? 26.945 15.761 -14.725 1.00 84.19 107 GLU A O 1
ATOM 879 N N . ALA A 1 108 ? 25.723 14.277 -15.895 1.00 82.06 108 ALA A N 1
ATOM 880 C CA . ALA A 1 108 ? 26.072 13.149 -15.076 1.00 82.06 108 ALA A CA 1
ATOM 881 C C . ALA A 1 108 ? 27.593 12.882 -15.130 1.00 82.06 108 ALA A C 1
ATOM 883 O O . ALA A 1 108 ? 28.286 12.821 -14.116 1.00 82.06 108 ALA A O 1
ATOM 884 N N . ALA A 1 109 ? 28.174 12.725 -16.316 1.00 82.38 109 ALA A N 1
ATOM 885 C CA . ALA A 1 109 ? 29.604 12.461 -16.446 1.00 82.38 109 ALA A CA 1
ATOM 886 C C . ALA A 1 109 ? 30.479 13.520 -15.748 1.00 82.38 109 ALA A C 1
ATOM 888 O O . ALA A 1 109 ? 31.444 13.170 -15.063 1.00 82.38 109 ALA A O 1
ATOM 889 N N . ALA A 1 110 ? 30.088 14.790 -15.843 1.00 84.50 110 ALA A N 1
ATOM 890 C CA . ALA A 1 110 ? 30.743 15.896 -15.164 1.00 84.50 110 ALA A CA 1
ATOM 891 C C . ALA A 1 110 ? 30.634 15.789 -13.634 1.00 84.50 110 ALA A C 1
ATOM 893 O O . ALA A 1 110 ? 31.649 15.904 -12.942 1.00 84.50 110 ALA A O 1
ATOM 894 N N . LEU A 1 111 ? 29.448 15.495 -13.084 1.00 81.88 111 LEU A N 1
ATOM 895 C CA . LEU A 1 111 ? 29.289 15.400 -11.631 1.00 81.88 111 LEU A CA 1
ATOM 896 C C . LEU A 1 111 ? 30.123 14.258 -11.039 1.00 81.88 111 LEU A C 1
ATOM 898 O O . LEU A 1 111 ? 30.715 14.409 -9.967 1.00 81.88 111 LEU A O 1
ATOM 902 N N . ARG A 1 112 ? 30.253 13.139 -11.763 1.00 87.25 112 ARG A N 1
ATOM 903 C CA . ARG A 1 112 ? 31.130 12.030 -11.346 1.00 87.25 112 ARG A CA 1
ATOM 904 C C . ARG A 1 112 ? 32.544 12.473 -11.117 1.00 87.25 112 ARG A C 1
ATOM 906 O O . ARG A 1 112 ? 33.180 12.063 -10.153 1.00 87.25 112 ARG A O 1
ATOM 913 N N . HIS A 1 113 ? 33.025 13.222 -12.096 1.00 86.38 113 HIS A N 1
ATOM 914 C CA . HIS A 1 113 ? 34.391 13.639 -12.189 1.00 86.38 113 HIS A CA 1
ATOM 915 C C . HIS A 1 113 ? 34.661 14.585 -11.026 1.00 86.38 113 HIS A C 1
ATOM 917 O O . HIS A 1 113 ? 35.581 14.352 -10.256 1.00 86.38 113 HIS A O 1
ATOM 923 N N . CYS A 1 114 ? 33.776 15.557 -10.797 1.00 86.50 114 CYS A N 1
ATOM 924 C CA . CYS A 1 114 ? 33.871 16.467 -9.660 1.00 86.50 114 CYS A CA 1
ATOM 925 C C . CYS A 1 114 ? 33.876 15.743 -8.302 1.00 86.50 114 CYS A C 1
ATOM 927 O O . CYS A 1 114 ? 34.685 16.076 -7.441 1.00 86.50 114 CYS A O 1
ATOM 929 N N . VAL A 1 115 ? 33.023 14.733 -8.100 1.00 86.25 115 VAL A N 1
ATOM 930 C CA . VAL A 1 115 ? 33.013 13.948 -6.850 1.00 86.25 115 VAL A CA 1
ATOM 931 C C . VAL A 1 115 ? 34.240 13.038 -6.725 1.00 86.25 115 VAL A C 1
ATOM 933 O O . VAL A 1 115 ? 34.731 12.823 -5.617 1.00 86.25 115 VAL A O 1
ATOM 936 N N . GLY A 1 116 ? 34.753 12.510 -7.838 1.00 82.00 116 GLY A N 1
ATOM 937 C CA . GLY A 1 116 ? 36.011 11.765 -7.882 1.00 82.00 116 GLY A CA 1
ATOM 938 C C . GLY A 1 116 ? 37.204 12.629 -7.474 1.00 82.00 116 GLY A C 1
ATOM 939 O O . GLY A 1 116 ? 37.975 12.231 -6.603 1.00 82.00 116 GLY A O 1
ATOM 940 N N . GLU A 1 117 ? 37.294 13.837 -8.028 1.00 82.44 117 GLU A N 1
ATOM 941 C CA . GLU A 1 117 ? 38.332 14.821 -7.710 1.00 82.44 117 GLU A CA 1
ATOM 942 C C . GLU A 1 117 ? 38.246 15.291 -6.252 1.00 82.44 117 GLU A C 1
ATOM 944 O O . GLU A 1 117 ? 39.264 15.360 -5.573 1.00 82.44 117 GLU A O 1
ATOM 949 N N . LEU A 1 118 ? 37.044 15.527 -5.715 1.00 75.69 118 LEU A N 1
ATOM 950 C CA . LEU A 1 118 ? 36.866 15.881 -4.299 1.00 75.69 118 LEU A CA 1
ATOM 951 C C . LEU A 1 118 ? 37.395 14.789 -3.353 1.00 75.69 118 LEU A C 1
ATOM 953 O O . LEU A 1 118 ? 38.105 15.098 -2.398 1.00 75.69 118 LEU A O 1
ATOM 957 N N . LYS A 1 119 ? 37.127 13.509 -3.646 1.00 71.25 119 LYS A N 1
ATOM 958 C CA . LYS A 1 119 ? 37.672 12.381 -2.866 1.00 71.25 119 LYS A CA 1
ATOM 959 C C . LYS A 1 119 ? 39.187 12.237 -3.020 1.00 71.25 119 LYS A C 1
ATOM 961 O O . LYS A 1 119 ? 39.864 11.848 -2.071 1.00 71.25 119 LYS A O 1
ATOM 966 N N . ALA A 1 120 ? 39.725 12.535 -4.202 1.00 62.47 120 ALA A N 1
ATOM 967 C CA . ALA A 1 120 ? 41.164 12.509 -4.452 1.00 62.47 120 ALA A CA 1
ATOM 968 C C . ALA A 1 120 ? 41.892 13.642 -3.708 1.00 62.47 120 ALA A C 1
ATOM 970 O O . ALA A 1 120 ? 42.959 13.415 -3.140 1.00 62.47 120 ALA A O 1
ATOM 971 N N . VAL A 1 121 ? 41.287 14.832 -3.640 1.00 61.59 121 VAL A N 1
ATOM 972 C CA . VAL A 1 121 ? 41.803 15.983 -2.887 1.00 61.59 121 VAL A CA 1
ATOM 973 C C . VAL A 1 121 ? 41.787 15.703 -1.379 1.00 61.59 121 VAL A C 1
ATOM 975 O O . VAL A 1 121 ? 42.797 15.943 -0.717 1.00 61.59 121 VAL A O 1
ATO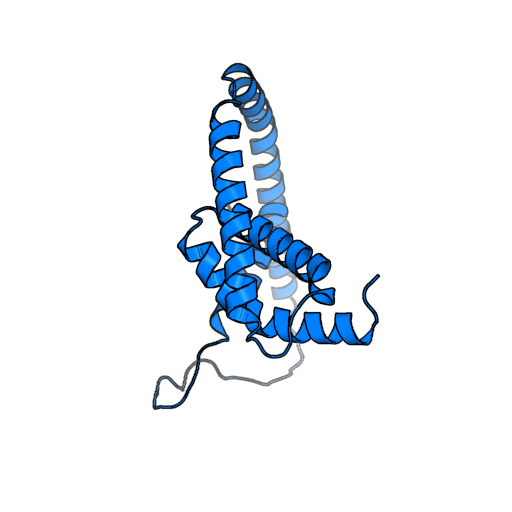M 978 N N . GLU A 1 122 ? 40.727 15.087 -0.842 1.00 54.62 122 GLU A N 1
ATOM 979 C CA . GLU A 1 122 ? 40.696 14.616 0.557 1.00 54.62 122 GLU A CA 1
ATOM 980 C C . GLU A 1 122 ? 41.748 13.523 0.846 1.00 54.62 122 GLU A C 1
ATOM 982 O O . GLU A 1 122 ? 42.277 13.448 1.955 1.00 54.62 122 GLU A O 1
ATOM 987 N N . GLY A 1 123 ? 42.133 12.726 -0.158 1.00 51.41 123 GLY A N 1
ATOM 988 C CA . GLY A 1 123 ? 43.184 11.705 -0.060 1.00 51.41 123 GLY A CA 1
ATOM 989 C C . GLY A 1 123 ? 44.624 12.239 0.000 1.00 51.41 123 GLY A C 1
ATOM 990 O O . GLY A 1 123 ? 45.541 11.466 0.274 1.00 51.41 123 GLY A O 1
ATOM 991 N N . THR A 1 124 ? 44.843 13.540 -0.223 1.00 42.62 124 THR A N 1
ATOM 992 C CA . THR A 1 124 ? 46.176 14.180 -0.130 1.00 42.62 124 THR A CA 1
ATOM 993 C C . THR A 1 124 ? 46.417 14.928 1.182 1.00 42.62 124 THR A C 1
ATOM 995 O O . THR A 1 124 ? 47.520 15.416 1.421 1.00 42.62 124 THR A O 1
ATOM 998 N N . ALA A 1 125 ? 45.433 14.941 2.084 1.00 44.56 125 ALA A N 1
ATOM 999 C CA . ALA A 1 125 ? 45.575 15.433 3.450 1.00 44.56 125 ALA A CA 1
ATOM 1000 C C . ALA A 1 125 ? 45.752 14.276 4.454 1.00 44.56 125 ALA A C 1
ATOM 1002 O O . ALA A 1 125 ? 45.099 14.233 5.492 1.00 44.56 125 ALA A O 1
ATOM 1003 N N . SER A 1 126 ? 46.652 13.327 4.172 1.00 46.94 126 SER A N 1
ATOM 1004 C CA . SER A 1 126 ? 47.174 12.428 5.208 1.00 46.94 126 SER A CA 1
ATOM 1005 C C . SER A 1 126 ? 48.473 12.997 5.786 1.00 46.94 126 SER A C 1
ATOM 1007 O O . SER A 1 126 ? 49.566 12.659 5.330 1.00 46.94 126 SER A O 1
ATOM 1009 N N . ALA A 1 127 ? 48.366 13.848 6.806 1.00 46.91 127 ALA A N 1
ATOM 1010 C CA . ALA A 1 127 ? 49.469 14.106 7.732 1.00 46.91 127 ALA A CA 1
ATOM 1011 C C . ALA A 1 127 ? 48.947 14.563 9.108 1.00 46.91 127 ALA A C 1
ATOM 1013 O O . ALA A 1 127 ? 48.893 15.755 9.388 1.00 46.91 127 ALA A O 1
ATOM 1014 N N . GLY A 1 128 ? 48.606 13.582 9.960 1.00 44.84 128 GLY A N 1
ATOM 1015 C CA . GLY A 1 128 ? 48.315 13.727 11.399 1.00 44.84 128 GLY A CA 1
ATOM 1016 C C . GLY A 1 128 ? 46.923 14.302 11.690 1.00 44.84 128 GLY A C 1
ATOM 1017 O O . GLY A 1 128 ? 46.586 15.372 11.215 1.00 44.84 128 GLY A O 1
ATOM 1018 N N . THR A 1 129 ? 46.040 13.661 12.447 1.00 44.38 129 THR A N 1
ATOM 1019 C CA . THR A 1 129 ? 46.268 12.974 13.722 1.00 44.38 129 THR A CA 1
ATOM 1020 C C . THR A 1 129 ? 45.245 11.863 13.958 1.00 44.38 129 THR A C 1
ATOM 1022 O O . THR A 1 129 ? 44.116 11.891 13.474 1.00 44.38 129 THR A O 1
ATOM 1025 N N . ASP A 1 130 ? 45.690 10.883 14.734 1.00 44.56 130 ASP A N 1
ATOM 1026 C CA . ASP A 1 130 ? 44.993 9.674 15.148 1.00 44.56 130 ASP A CA 1
ATOM 1027 C C . ASP A 1 130 ? 43.608 9.908 15.776 1.00 44.56 130 ASP A C 1
ATOM 1029 O O . ASP A 1 130 ? 43.466 10.640 16.756 1.00 44.56 130 ASP A O 1
ATOM 1033 N N . PHE A 1 131 ? 42.616 9.132 15.332 1.00 36.19 131 PHE A N 1
ATOM 1034 C CA . PHE A 1 131 ? 41.692 8.489 16.265 1.00 36.19 131 PHE A CA 1
ATOM 1035 C C . PHE A 1 131 ? 41.352 7.084 15.767 1.00 36.19 131 PHE A C 1
ATOM 1037 O O . PHE A 1 131 ? 40.644 6.875 14.784 1.00 36.19 131 PHE A O 1
ATOM 1044 N N . ALA A 1 132 ? 41.931 6.116 16.468 1.00 40.50 132 ALA A N 1
ATOM 1045 C CA . ALA A 1 132 ? 41.583 4.713 16.415 1.00 40.50 132 ALA A CA 1
ATOM 1046 C C . ALA A 1 132 ? 40.116 4.464 16.815 1.00 40.50 132 ALA A C 1
ATOM 1048 O O . ALA A 1 132 ? 39.526 5.257 17.541 1.00 40.50 132 ALA A O 1
ATOM 1049 N N . SER A 1 133 ? 39.625 3.267 16.454 1.00 34.88 133 SER A N 1
ATOM 1050 C CA . SER A 1 133 ? 38.354 2.612 16.838 1.00 34.88 133 SER A CA 1
ATOM 1051 C C . SER A 1 133 ? 37.277 2.693 15.740 1.00 34.88 133 SER A C 1
ATOM 1053 O O . SER A 1 133 ? 36.874 3.775 15.350 1.00 34.88 133 SER A O 1
ATOM 1055 N N . ALA A 1 134 ? 36.744 1.614 15.160 1.00 35.41 134 ALA A N 1
ATOM 1056 C CA . ALA A 1 134 ? 36.769 0.212 15.542 1.00 35.41 134 ALA A CA 1
ATOM 1057 C C . ALA A 1 134 ? 36.698 -0.702 14.309 1.00 35.41 134 ALA A C 1
ATOM 1059 O O . ALA A 1 134 ? 35.805 -0.619 13.467 1.00 35.41 134 ALA A O 1
ATOM 1060 N N . THR A 1 135 ? 37.624 -1.649 14.283 1.00 36.66 135 THR A N 1
ATOM 1061 C CA . THR A 1 135 ? 37.482 -2.967 13.675 1.00 36.66 135 THR A CA 1
ATOM 1062 C C .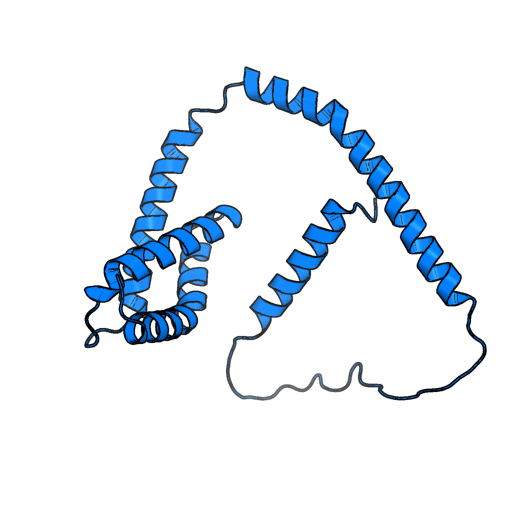 THR A 1 135 ? 36.168 -3.626 14.102 1.00 36.66 135 THR A C 1
ATOM 1064 O O . THR A 1 135 ? 35.949 -3.777 15.299 1.00 36.66 135 THR A O 1
ATOM 1067 N N . GLN A 1 136 ? 35.370 -4.119 13.148 1.00 39.78 136 GLN A N 1
ATOM 1068 C CA . GLN A 1 136 ? 34.700 -5.431 13.243 1.00 39.78 136 GLN A CA 1
ATOM 1069 C C . GLN A 1 136 ? 34.027 -5.820 11.915 1.00 39.78 136 GLN A C 1
ATOM 1071 O O . GLN A 1 136 ? 32.814 -5.973 11.807 1.00 39.78 136 GLN A O 1
ATOM 1076 N N . PHE A 1 137 ? 34.839 -6.036 10.878 1.00 35.97 137 PHE A N 1
ATOM 1077 C CA . PHE A 1 137 ? 34.408 -6.805 9.713 1.00 35.97 137 PHE A CA 1
ATOM 1078 C C . PHE A 1 137 ? 34.829 -8.267 9.918 1.00 35.97 137 PHE A C 1
ATOM 1080 O O . PHE A 1 137 ? 36.008 -8.578 10.067 1.00 35.97 137 PHE A O 1
ATOM 1087 N N . SER A 1 138 ? 33.846 -9.168 9.911 1.00 34.25 138 SER A N 1
ATOM 1088 C CA . SER A 1 138 ? 33.981 -10.623 9.729 1.00 34.25 138 SER A CA 1
ATOM 1089 C C . SER A 1 138 ? 34.607 -11.475 10.852 1.00 34.25 138 SER A C 1
ATOM 1091 O O . SER A 1 138 ? 35.658 -12.090 10.692 1.00 34.25 138 SER A O 1
ATOM 1093 N N . ARG A 1 139 ? 33.859 -11.683 11.946 1.00 33.78 139 ARG A N 1
ATOM 1094 C CA . ARG A 1 139 ? 33.869 -12.987 12.645 1.00 33.78 139 ARG A CA 1
ATOM 1095 C C . ARG A 1 139 ? 32.555 -13.265 13.384 1.00 33.78 139 ARG A C 1
ATOM 1097 O O . ARG A 1 139 ? 32.502 -13.187 14.600 1.00 33.78 139 ARG A O 1
ATOM 1104 N N . ALA A 1 140 ? 31.496 -13.599 12.641 1.00 33.56 140 ALA A N 1
ATOM 1105 C CA . ALA A 1 140 ? 30.299 -14.256 13.188 1.00 33.56 140 ALA A CA 1
ATOM 1106 C C . ALA A 1 140 ? 29.433 -14.917 12.091 1.00 33.56 140 ALA A C 1
ATOM 1108 O O . ALA A 1 140 ? 28.215 -14.775 12.074 1.00 33.56 140 ALA A O 1
ATOM 1109 N N . PHE A 1 141 ? 30.037 -15.685 11.173 1.00 36.97 141 PHE A N 1
ATOM 1110 C CA . PHE A 1 141 ? 29.298 -16.750 10.476 1.00 36.97 141 PHE A CA 1
ATOM 1111 C C . PHE A 1 141 ? 29.227 -17.975 11.395 1.00 36.97 141 PHE A C 1
ATOM 1113 O O . PHE A 1 141 ? 29.893 -18.983 11.186 1.00 36.97 141 PHE A O 1
ATOM 1120 N N . ALA A 1 142 ? 28.427 -17.864 12.450 1.00 32.03 142 ALA A N 1
ATOM 1121 C CA . ALA A 1 142 ? 27.953 -18.998 13.226 1.00 32.03 142 ALA A CA 1
ATOM 1122 C C . ALA A 1 142 ? 26.484 -18.735 13.573 1.00 32.03 142 ALA A C 1
ATOM 1124 O O . ALA A 1 142 ? 26.173 -17.959 14.471 1.00 32.03 142 ALA A O 1
ATOM 1125 N N . LYS A 1 143 ? 25.568 -19.371 12.833 1.00 41.56 143 LYS A N 1
ATOM 1126 C CA . LYS A 1 143 ? 24.183 -19.560 13.295 1.00 41.56 143 LYS A CA 1
ATOM 1127 C C . LYS A 1 143 ? 24.228 -20.512 14.496 1.00 41.56 143 LYS A C 1
ATOM 1129 O O . LYS A 1 143 ? 24.887 -21.547 14.387 1.00 41.56 143 LYS A O 1
ATOM 1134 N N . PRO A 1 144 ? 23.493 -20.237 15.590 1.00 36.44 144 PRO A N 1
ATOM 1135 C CA . PRO A 1 144 ? 22.202 -20.920 15.714 1.00 36.44 144 PRO A CA 1
ATOM 1136 C C . PRO A 1 144 ? 21.066 -20.166 16.448 1.00 36.44 144 PRO A C 1
ATOM 1138 O O . PRO A 1 144 ? 21.273 -19.430 17.399 1.00 36.44 144 PRO A O 1
ATOM 1141 N N . LYS A 1 145 ? 19.851 -20.500 15.979 1.00 34.91 145 LYS A N 1
ATOM 1142 C CA . LYS A 1 145 ? 18.512 -20.572 16.608 1.00 34.91 145 LYS A CA 1
ATOM 1143 C C . LYS A 1 145 ? 17.980 -19.390 17.440 1.00 34.91 145 LYS A C 1
ATOM 1145 O O . LYS A 1 145 ? 18.265 -19.276 18.623 1.00 34.91 145 LYS A O 1
ATOM 1150 N N . GLY A 1 146 ? 17.009 -18.682 16.851 1.00 29.25 146 GLY A N 1
ATOM 1151 C CA . GLY A 1 146 ? 15.968 -17.961 17.592 1.00 29.25 146 GLY A CA 1
ATOM 1152 C C . GLY A 1 146 ? 15.442 -16.708 16.892 1.00 29.25 146 GLY A C 1
ATOM 1153 O O . GLY A 1 146 ? 16.019 -15.647 17.049 1.00 29.25 146 GLY A O 1
ATOM 1154 N N . THR A 1 147 ? 14.312 -16.855 16.191 1.00 30.84 147 THR A N 1
ATOM 1155 C CA . THR A 1 147 ? 13.228 -15.849 16.100 1.00 30.84 147 THR A CA 1
ATOM 1156 C C . THR A 1 147 ? 13.407 -14.588 15.216 1.00 30.84 147 THR A C 1
ATOM 1158 O O . THR A 1 147 ? 14.166 -13.684 15.523 1.00 30.84 147 THR A O 1
ATOM 1161 N N . GLN A 1 148 ? 12.587 -14.558 14.147 1.00 32.38 148 GLN A N 1
ATOM 1162 C CA . GLN A 1 148 ? 11.937 -13.432 13.430 1.00 32.38 148 GLN A CA 1
ATOM 1163 C C . GLN A 1 148 ? 12.810 -12.274 12.891 1.00 32.38 148 GLN A C 1
ATOM 1165 O O . GLN A 1 148 ? 13.390 -11.493 13.624 1.00 32.38 148 GLN A O 1
ATOM 1170 N N . SER A 1 149 ? 12.978 -12.137 11.569 1.00 43.31 149 SER A N 1
ATOM 1171 C CA . SER A 1 149 ? 11.971 -11.643 10.602 1.00 43.31 149 SER A CA 1
ATOM 1172 C C . SER A 1 149 ? 11.504 -10.212 10.904 1.00 43.31 149 SER A C 1
ATOM 1174 O O . SER A 1 149 ? 10.434 -10.058 11.475 1.00 43.31 149 SER A O 1
ATOM 1176 N N . SER A 1 150 ? 12.281 -9.190 10.505 1.00 38.88 150 SER A N 1
ATOM 1177 C CA . SER A 1 150 ? 11.733 -7.861 10.131 1.00 38.88 150 SER A CA 1
ATOM 1178 C C . SER A 1 150 ? 12.738 -6.828 9.585 1.00 38.88 150 SER A C 1
ATOM 1180 O O . SER A 1 150 ? 12.311 -5.795 9.083 1.00 38.88 150 SER A O 1
ATOM 1182 N N . ASN A 1 151 ? 14.056 -7.063 9.608 1.00 36.44 151 ASN A N 1
ATOM 1183 C CA . ASN A 1 151 ? 15.019 -5.987 9.285 1.00 36.44 151 ASN A CA 1
ATOM 1184 C C . ASN A 1 151 ? 15.508 -5.907 7.825 1.00 36.44 151 ASN A C 1
ATOM 1186 O O . ASN A 1 151 ? 16.240 -4.981 7.486 1.00 36.44 151 ASN A O 1
ATOM 1190 N N . ASP A 1 152 ? 15.082 -6.805 6.932 1.00 42.12 152 ASP A N 1
ATOM 1191 C CA . ASP A 1 152 ? 15.621 -6.857 5.558 1.00 42.12 152 ASP A CA 1
ATOM 1192 C C . ASP A 1 152 ? 14.938 -5.864 4.587 1.00 42.12 152 ASP A C 1
ATOM 1194 O O . ASP A 1 152 ? 15.503 -5.470 3.566 1.00 42.12 152 ASP A O 1
ATOM 1198 N N . ALA A 1 153 ? 13.727 -5.399 4.920 1.00 38.28 153 ALA A N 1
ATOM 1199 C CA . ALA A 1 153 ? 12.970 -4.459 4.087 1.00 38.28 153 ALA A CA 1
ATOM 1200 C C . ALA A 1 153 ? 13.457 -3.005 4.236 1.00 38.28 153 ALA A C 1
ATOM 1202 O O . ALA A 1 153 ? 13.487 -2.263 3.255 1.00 38.28 153 ALA A O 1
ATOM 1203 N N . LEU A 1 154 ? 13.910 -2.618 5.433 1.00 40.34 154 LEU A N 1
ATOM 1204 C CA . LEU A 1 154 ? 14.446 -1.277 5.699 1.00 40.34 154 LEU A CA 1
ATOM 1205 C C . LEU A 1 154 ? 15.833 -1.078 5.070 1.00 40.34 154 LEU A C 1
ATOM 1207 O O . LEU A 1 154 ? 16.110 -0.013 4.523 1.00 40.34 154 LEU A O 1
ATOM 1211 N N . ALA A 1 155 ? 16.667 -2.124 5.051 1.00 38.38 155 ALA A N 1
ATOM 1212 C CA . ALA A 1 155 ? 17.969 -2.084 4.384 1.00 38.38 155 ALA A CA 1
ATOM 1213 C C . ALA A 1 155 ? 17.836 -1.911 2.858 1.00 38.38 155 ALA A C 1
ATOM 1215 O O . ALA A 1 155 ? 18.638 -1.219 2.237 1.00 38.38 155 ALA A O 1
ATOM 1216 N N . ARG A 1 156 ? 16.786 -2.479 2.248 1.00 41.56 156 ARG A N 1
ATOM 1217 C CA . ARG A 1 156 ? 16.518 -2.326 0.809 1.00 41.56 156 ARG A CA 1
ATOM 1218 C C . ARG A 1 156 ? 15.912 -0.967 0.457 1.00 41.56 156 ARG A C 1
ATOM 1220 O O . ARG A 1 156 ? 16.299 -0.401 -0.558 1.00 41.56 156 ARG A O 1
ATOM 1227 N N . PHE A 1 157 ? 15.051 -0.409 1.310 1.00 40.31 157 PHE A N 1
ATOM 1228 C CA . PHE A 1 157 ? 14.472 0.924 1.096 1.00 40.31 157 PHE A CA 1
ATOM 1229 C C . PHE A 1 157 ? 15.537 2.034 1.164 1.00 40.31 157 PHE A C 1
ATOM 1231 O O . PHE A 1 157 ? 15.529 2.947 0.344 1.00 40.31 157 PHE A O 1
ATOM 1238 N N . ALA A 1 158 ? 16.518 1.908 2.068 1.00 43.72 158 ALA A N 1
ATOM 1239 C CA . ALA A 1 158 ? 17.645 2.840 2.156 1.00 43.72 158 ALA A CA 1
ATOM 1240 C C . ALA A 1 158 ? 18.576 2.775 0.926 1.00 43.72 158 ALA A C 1
ATOM 1242 O O . ALA A 1 158 ? 19.037 3.806 0.440 1.00 43.72 158 ALA A O 1
ATOM 1243 N N . ILE A 1 159 ? 18.814 1.578 0.376 1.00 43.97 159 ILE A N 1
ATOM 1244 C CA . ILE A 1 159 ? 19.645 1.397 -0.827 1.00 43.97 159 ILE A CA 1
ATOM 1245 C C . ILE A 1 159 ? 18.934 1.932 -2.081 1.00 43.97 159 ILE A C 1
ATOM 1247 O O . ILE A 1 159 ? 19.581 2.531 -2.938 1.00 43.97 159 ILE A O 1
ATOM 1251 N N . THR A 1 160 ? 17.611 1.777 -2.193 1.00 44.72 160 THR A N 1
ATOM 1252 C CA . THR A 1 160 ? 16.849 2.319 -3.331 1.00 44.72 160 THR A CA 1
ATOM 1253 C C . THR A 1 160 ? 16.766 3.847 -3.300 1.00 44.72 160 THR A C 1
ATOM 1255 O O . THR A 1 160 ? 16.867 4.465 -4.359 1.00 44.72 160 THR A O 1
ATOM 1258 N N . GLN A 1 161 ? 16.700 4.467 -2.117 1.00 41.34 161 GLN A N 1
ATOM 1259 C CA . GLN A 1 161 ? 16.674 5.929 -2.005 1.00 41.34 161 GLN A CA 1
ATOM 1260 C C . GLN A 1 161 ? 18.018 6.579 -2.348 1.00 41.34 161 GLN A C 1
ATOM 1262 O O . GLN A 1 161 ? 18.048 7.557 -3.091 1.00 41.34 161 GLN A O 1
ATOM 1267 N N . LEU A 1 162 ? 19.134 5.957 -1.954 1.00 43.03 162 LEU A N 1
ATOM 1268 C CA . LEU A 1 162 ? 20.472 6.403 -2.359 1.00 43.03 162 LEU A CA 1
ATOM 1269 C C . LEU A 1 162 ? 20.731 6.209 -3.864 1.00 43.03 162 LEU A C 1
ATOM 1271 O O . LEU A 1 162 ? 21.449 6.998 -4.475 1.00 43.03 162 LEU A O 1
ATOM 1275 N N . HIS A 1 163 ? 20.130 5.195 -4.496 1.00 39.44 163 HIS A N 1
ATOM 1276 C CA . HIS A 1 163 ? 20.275 4.968 -5.939 1.00 39.44 163 HIS A CA 1
ATOM 1277 C C . HIS A 1 163 ? 19.386 5.900 -6.784 1.00 39.44 163 HIS A C 1
ATOM 1279 O O . HIS A 1 163 ? 19.788 6.302 -7.875 1.00 39.44 163 HIS A O 1
ATOM 1285 N N . TYR A 1 164 ? 18.208 6.288 -6.280 1.00 39.81 164 TYR A N 1
ATOM 1286 C CA . TYR A 1 164 ? 17.338 7.283 -6.919 1.00 39.81 164 TYR A CA 1
ATOM 1287 C C . TYR A 1 164 ? 17.953 8.692 -6.855 1.00 39.81 164 TYR A C 1
ATOM 1289 O O . TYR A 1 164 ? 18.004 9.389 -7.870 1.00 39.81 164 TYR A O 1
ATOM 1297 N N . GLU A 1 165 ? 18.547 9.063 -5.718 1.00 41.22 165 GLU A N 1
ATOM 1298 C CA . GLU A 1 165 ? 19.304 10.316 -5.583 1.00 41.22 165 GLU A CA 1
ATOM 1299 C C . GLU A 1 165 ? 20.605 10.305 -6.410 1.00 41.22 165 GLU A C 1
ATOM 1301 O O . GLU A 1 165 ? 20.959 11.316 -7.013 1.00 41.22 165 GLU A O 1
ATOM 1306 N N . SER A 1 166 ? 21.273 9.151 -6.558 1.00 39.47 166 SER A N 1
ATOM 1307 C CA . SER A 1 166 ? 22.472 9.017 -7.405 1.00 39.47 166 SER A CA 1
ATOM 1308 C C . SER A 1 166 ? 22.184 9.031 -8.914 1.00 39.47 166 SER A C 1
ATOM 1310 O O . SER A 1 166 ? 23.080 9.366 -9.691 1.00 39.47 166 SER A O 1
ATOM 1312 N N . LYS A 1 167 ? 20.967 8.674 -9.356 1.00 43.25 167 LYS A N 1
ATOM 1313 C CA . LYS A 1 167 ? 20.558 8.732 -10.774 1.00 43.25 167 LYS A CA 1
ATOM 1314 C C . LYS A 1 167 ? 19.996 10.105 -11.156 1.00 43.25 167 LYS A C 1
ATOM 1316 O O . LYS A 1 167 ? 20.196 10.535 -12.286 1.00 43.25 167 LYS A O 1
ATOM 1321 N N . SER A 1 168 ? 19.391 10.815 -10.198 1.00 43.81 168 SER A N 1
ATOM 1322 C CA . SER A 1 168 ? 19.057 12.243 -10.317 1.00 43.81 168 SER A CA 1
ATOM 1323 C C . SER A 1 168 ? 20.300 13.135 -10.387 1.00 43.81 168 SER A C 1
ATOM 1325 O O . SER A 1 168 ? 20.252 14.187 -11.012 1.00 43.81 168 SER A O 1
ATOM 1327 N N . ASN A 1 169 ? 21.404 12.718 -9.763 1.00 40.16 169 ASN A N 1
ATOM 1328 C CA . ASN A 1 169 ? 22.679 13.438 -9.777 1.00 40.16 169 ASN A CA 1
ATOM 1329 C C . ASN A 1 169 ? 23.684 12.871 -10.777 1.00 40.16 169 ASN A C 1
ATOM 1331 O O . ASN A 1 169 ? 24.786 13.382 -10.888 1.00 40.16 169 ASN A O 1
ATOM 1335 N N . GLY A 1 170 ? 23.333 11.816 -11.506 1.00 45.66 170 GLY A N 1
ATOM 1336 C CA . GLY A 1 170 ? 24.169 11.299 -12.566 1.00 45.66 170 GLY A CA 1
ATOM 1337 C C . GLY A 1 170 ? 25.635 11.089 -12.166 1.00 45.66 170 GLY A C 1
ATOM 1338 O O . GLY A 1 170 ? 26.494 11.823 -12.602 1.00 45.66 170 GLY A O 1
ATOM 1339 N N . ILE A 1 171 ? 25.989 10.062 -11.396 1.00 39.06 171 ILE A N 1
ATOM 1340 C CA . ILE A 1 171 ? 27.405 9.702 -11.187 1.00 39.06 171 ILE A CA 1
ATOM 1341 C C . ILE A 1 171 ? 27.671 8.229 -11.563 1.00 39.06 171 ILE A C 1
ATOM 1343 O O . ILE A 1 171 ? 27.310 7.344 -10.806 1.00 39.06 171 ILE A O 1
ATOM 1347 N N . VAL A 1 172 ? 28.329 7.964 -12.701 1.00 39.19 172 VAL A N 1
ATOM 1348 C CA . VAL A 1 172 ? 28.908 6.692 -13.195 1.00 39.19 172 VAL A CA 1
ATOM 1349 C C . VAL A 1 172 ? 28.260 6.234 -14.517 1.00 39.19 172 VAL A C 1
ATOM 1351 O O . VAL A 1 172 ? 27.046 6.113 -14.518 1.00 39.19 172 VAL A O 1
ATOM 1354 N N . SER A 1 173 ? 28.989 6.073 -15.627 1.00 42.56 173 SER A N 1
ATOM 1355 C CA . SER A 1 173 ? 28.546 5.606 -16.953 1.00 42.56 173 SER A CA 1
ATOM 1356 C C . SER A 1 173 ? 28.110 4.148 -16.968 1.00 42.56 173 SER A C 1
ATOM 1358 O O . SER A 1 173 ? 28.541 3.401 -16.063 1.00 42.56 173 SER A O 1
#